Protein AF-A0A176EAY1-F1 (afdb_monomer_lite)

Sequence (145 aa):
MTACLAKPVRKEALETAIRTALISGRDVRKNQARFDHDLFRRTFGDLPAAYRGRMRDAAKKDITKYAGEVLAAVDSGDEKAFSRAAHSLTGVSLNIGATGIVEELALYREGRPRDEASIDPFREAVAACLLEIDDLYDALVPYDQ

pLDDT: mean 85.38, std 17.03, range [36.09, 98.62]

Radius of gyration: 20.65 Å; chains: 1; bounding box: 50×30×72 Å

Foldseek 3Di:
DDDPPDDDDDPVNVVVVVVVCCVCVVPVVLLAQDFPLVLLLCLQQVDDPVCSVVLLVVLLVQLVVLLVQLVVCVVVVPPVSNVVSLVSNCVSCVNNRRVQLVVLSVVQVVCVVVVRHDCVSNVSNSVNCSVCSVVSCVVRHDDDD

Structure (mmCIF, N/CA/C/O backbone):
data_AF-A0A176EAY1-F1
#
_entry.id   AF-A0A176EAY1-F1
#
loop_
_atom_site.group_PDB
_atom_site.id
_atom_site.type_symbol
_atom_site.label_atom_id
_atom_site.label_alt_id
_atom_site.label_comp_id
_atom_site.label_asym_id
_atom_site.label_entity_id
_atom_site.label_seq_id
_atom_site.pdbx_PDB_ins_code
_atom_site.Cartn_x
_atom_site.Cartn_y
_atom_site.Cartn_z
_atom_site.occupancy
_atom_site.B_iso_or_equiv
_atom_site.auth_seq_id
_atom_site.auth_comp_id
_atom_site.auth_asym_id
_atom_site.auth_atom_id
_atom_site.pdbx_PDB_model_num
ATOM 1 N N . MET A 1 1 ? -20.496 -14.216 -53.452 1.00 36.09 1 MET A N 1
ATOM 2 C CA . MET A 1 1 ? -21.402 -13.668 -52.420 1.00 36.09 1 MET A CA 1
ATOM 3 C C . MET A 1 1 ? -21.430 -14.640 -51.249 1.00 36.09 1 MET A C 1
ATOM 5 O O . MET A 1 1 ? -22.108 -15.653 -51.330 1.00 36.09 1 MET A O 1
ATOM 9 N N . THR A 1 2 ? -20.621 -14.407 -50.218 1.00 39.28 2 THR A N 1
ATOM 10 C CA . THR A 1 2 ? -20.521 -15.269 -49.029 1.00 39.28 2 THR A CA 1
ATOM 11 C C . THR A 1 2 ? -21.467 -14.754 -47.949 1.00 39.28 2 THR A C 1
ATOM 13 O O . THR A 1 2 ? -21.271 -13.671 -47.406 1.00 39.28 2 THR A O 1
ATOM 16 N N . ALA A 1 3 ? -22.521 -15.518 -47.667 1.00 46.72 3 ALA A N 1
ATOM 17 C CA . ALA A 1 3 ? -23.456 -15.238 -46.587 1.00 46.72 3 ALA A CA 1
ATOM 18 C C . ALA A 1 3 ? -22.838 -15.651 -45.241 1.00 46.72 3 ALA A C 1
ATOM 20 O O . ALA A 1 3 ? -22.575 -16.831 -45.004 1.00 46.72 3 ALA A O 1
ATOM 21 N N . CYS A 1 4 ? -22.613 -14.683 -44.352 1.00 47.75 4 CYS A N 1
ATOM 22 C CA . CYS A 1 4 ? -22.229 -14.922 -42.964 1.00 4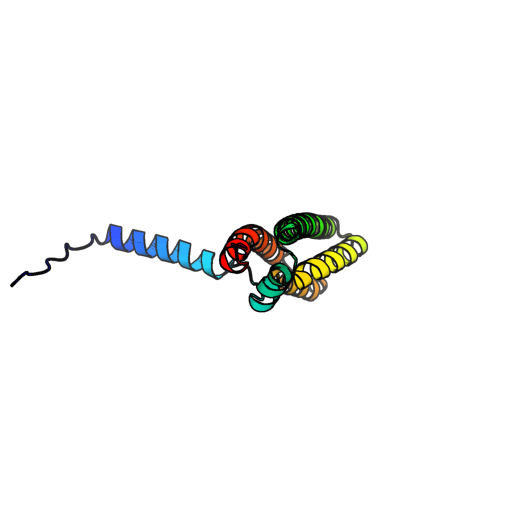7.75 4 CYS A CA 1
ATOM 23 C C . CYS A 1 4 ? -23.441 -15.444 -42.176 1.00 47.75 4 CYS A C 1
ATOM 25 O O . CYS A 1 4 ? -24.191 -14.671 -41.585 1.00 47.75 4 CYS A O 1
ATOM 27 N N . LEU A 1 5 ? -23.650 -16.761 -42.170 1.00 46.84 5 LEU A N 1
ATOM 28 C CA . LEU A 1 5 ? -24.602 -17.411 -41.268 1.00 46.84 5 LEU A CA 1
ATOM 29 C C . LEU A 1 5 ? -23.997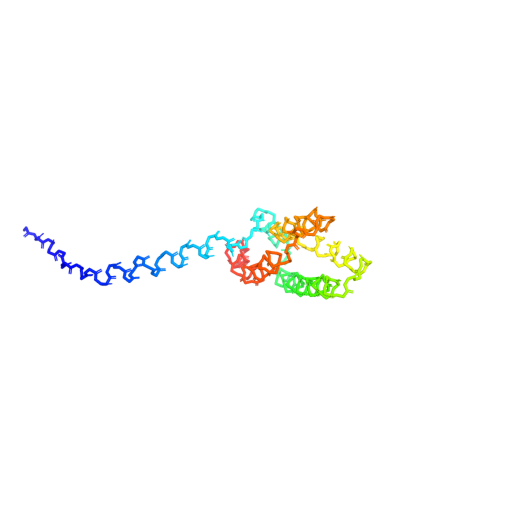 -17.465 -39.859 1.00 46.84 5 LEU A C 1
ATOM 31 O O . LEU A 1 5 ? -23.332 -18.432 -39.484 1.00 46.84 5 LEU A O 1
ATOM 35 N N . ALA A 1 6 ? -24.214 -16.412 -39.071 1.00 58.78 6 ALA A N 1
ATOM 36 C CA . ALA A 1 6 ? -23.981 -16.470 -37.634 1.00 58.78 6 ALA A CA 1
ATOM 37 C C . ALA A 1 6 ? -24.958 -17.493 -37.029 1.00 58.78 6 ALA A C 1
ATOM 39 O O . ALA A 1 6 ? -26.176 -17.351 -37.145 1.00 58.78 6 ALA A O 1
ATOM 40 N N . LYS A 1 7 ? -24.428 -18.562 -36.423 1.00 59.66 7 LYS A N 1
ATOM 41 C CA . LYS A 1 7 ? -25.251 -19.561 -35.726 1.00 59.66 7 LYS A CA 1
ATOM 42 C C . LYS A 1 7 ? -26.013 -18.882 -34.576 1.00 59.66 7 LYS A C 1
ATOM 44 O O . LYS A 1 7 ? -25.411 -18.067 -33.875 1.00 59.66 7 LYS A O 1
ATOM 49 N N . PRO A 1 8 ? -27.288 -19.234 -34.331 1.00 61.03 8 PRO A N 1
ATOM 50 C CA . PRO A 1 8 ? -28.020 -18.705 -33.189 1.00 61.03 8 PRO A CA 1
ATOM 51 C C . PRO A 1 8 ? -27.338 -19.154 -31.892 1.00 61.03 8 PRO A C 1
ATOM 53 O O . PRO A 1 8 ? -27.140 -20.349 -31.652 1.00 61.03 8 PRO A O 1
ATOM 56 N N . VAL A 1 9 ? -26.944 -18.185 -31.066 1.00 68.44 9 VAL A N 1
ATOM 57 C CA . VAL A 1 9 ? -26.418 -18.443 -29.723 1.00 68.44 9 VAL A CA 1
ATOM 58 C C . VAL A 1 9 ? -27.581 -18.941 -28.872 1.00 68.44 9 VAL A C 1
ATOM 60 O O . VAL A 1 9 ? -28.630 -18.299 -28.813 1.00 68.44 9 VAL A O 1
ATOM 63 N N . ARG A 1 10 ? -27.418 -20.105 -28.236 1.00 77.94 10 ARG A N 1
ATOM 64 C CA . ARG A 1 10 ? -28.447 -20.651 -27.340 1.00 77.94 10 ARG A CA 1
ATOM 65 C C . ARG A 1 10 ? -28.665 -19.668 -26.193 1.00 77.94 10 ARG A C 1
ATOM 67 O O . ARG A 1 10 ? -27.690 -19.155 -25.643 1.00 77.94 10 ARG A O 1
ATOM 74 N N . LYS A 1 11 ? -29.925 -19.407 -25.843 1.00 74.88 11 LYS A N 1
ATOM 75 C CA . LYS A 1 11 ? -30.307 -18.424 -24.818 1.00 74.88 11 LYS A CA 1
ATOM 76 C C . LYS A 1 11 ? -29.567 -18.670 -23.502 1.00 74.88 11 LYS A C 1
ATOM 78 O O . LYS A 1 11 ? -29.101 -17.729 -22.877 1.00 74.88 11 LYS A O 1
ATOM 83 N N . GLU A 1 12 ? -29.378 -19.932 -23.146 1.00 75.69 12 GLU A N 1
ATOM 84 C CA . GLU A 1 12 ? -28.686 -20.363 -21.936 1.00 75.69 12 GLU A CA 1
ATOM 85 C C . GLU A 1 12 ? -27.198 -19.996 -21.987 1.00 75.69 12 GLU A C 1
ATOM 87 O O . GLU A 1 12 ? -26.660 -19.482 -21.015 1.00 75.69 12 GLU A O 1
ATOM 92 N N . ALA A 1 13 ? -26.541 -20.171 -23.138 1.00 73.00 13 ALA A N 1
ATOM 93 C CA . ALA A 1 13 ? -25.142 -19.786 -23.321 1.00 73.00 13 ALA A CA 1
ATOM 94 C C . ALA A 1 13 ? -24.956 -18.261 -23.267 1.00 73.00 13 ALA A C 1
ATOM 96 O O . ALA A 1 13 ? -23.974 -17.781 -22.705 1.00 73.00 13 ALA A O 1
ATOM 97 N N . LEU A 1 14 ? -25.916 -17.502 -23.807 1.00 70.69 14 LEU A N 1
ATOM 98 C CA . LEU A 1 14 ? -25.925 -16.043 -23.717 1.00 70.69 14 LEU A CA 1
ATOM 99 C C . LEU A 1 14 ? -26.168 -15.572 -22.276 1.00 70.69 14 LEU A C 1
ATOM 101 O O . LEU A 1 14 ? -25.460 -14.694 -21.795 1.00 70.69 14 LEU A O 1
ATOM 105 N N . GLU A 1 15 ? -27.121 -16.170 -21.561 1.00 75.19 15 GLU A N 1
ATOM 106 C CA . GLU A 1 15 ? -27.388 -15.846 -20.158 1.00 75.19 15 GLU A CA 1
ATOM 107 C C . GLU A 1 15 ? -26.216 -16.207 -19.244 1.00 75.19 15 GLU A C 1
ATOM 109 O O . GLU A 1 15 ? -25.889 -15.430 -18.348 1.00 75.19 15 GLU A O 1
ATOM 114 N N . THR A 1 16 ? -25.557 -17.345 -19.470 1.00 71.69 16 THR A N 1
ATOM 115 C CA . THR A 1 16 ? -24.334 -17.712 -18.751 1.00 71.69 16 THR A CA 1
ATOM 116 C C . THR A 1 16 ? -23.223 -16.715 -19.049 1.00 71.69 16 THR A C 1
ATOM 118 O O . THR A 1 16 ? -22.634 -16.196 -18.109 1.00 71.69 16 THR A O 1
ATOM 121 N N . ALA A 1 17 ? -22.985 -16.365 -20.317 1.00 68.25 17 ALA A N 1
ATOM 122 C CA . ALA A 1 17 ? -21.968 -15.381 -20.684 1.00 68.25 17 ALA A CA 1
ATOM 123 C C . ALA A 1 17 ? -22.243 -13.999 -20.067 1.00 68.25 17 ALA A C 1
ATOM 125 O O . ALA A 1 17 ? -21.319 -13.359 -19.573 1.00 68.25 17 ALA A O 1
ATOM 126 N N . ILE A 1 18 ? -23.506 -13.561 -20.027 1.00 67.00 18 ILE A N 1
ATOM 127 C CA . ILE A 1 18 ? -23.907 -12.304 -19.383 1.00 67.00 18 ILE A CA 1
ATOM 128 C C . ILE A 1 18 ? -23.727 -12.386 -17.864 1.00 67.00 18 ILE A C 1
ATOM 130 O O . ILE A 1 18 ? -23.196 -11.450 -17.278 1.00 67.00 18 ILE A O 1
ATOM 134 N N . ARG A 1 19 ? -24.115 -13.485 -17.204 1.00 66.25 19 ARG A N 1
ATOM 135 C CA . ARG A 1 19 ? -23.898 -13.653 -15.754 1.00 66.25 19 ARG A CA 1
ATOM 136 C C . ARG A 1 19 ? -22.416 -13.684 -15.414 1.00 66.25 19 ARG A C 1
ATOM 138 O O . ARG A 1 19 ? -22.011 -12.982 -14.497 1.00 66.25 19 ARG A O 1
ATOM 145 N N . THR A 1 20 ? -21.609 -14.421 -16.172 1.00 63.09 20 THR A N 1
ATOM 146 C CA . THR A 1 20 ? -20.152 -14.436 -16.020 1.00 63.09 20 THR A CA 1
ATOM 147 C C . THR A 1 20 ? -19.578 -13.040 -16.238 1.00 63.09 20 THR A C 1
ATOM 149 O O . THR A 1 20 ? -18.837 -12.567 -15.391 1.00 63.09 20 THR A O 1
ATOM 152 N N . ALA A 1 21 ? -19.987 -12.318 -17.284 1.00 61.22 21 ALA A N 1
ATOM 153 C CA . ALA A 1 21 ? -19.533 -10.949 -17.532 1.00 61.22 21 ALA A CA 1
ATOM 154 C C . ALA A 1 21 ? -20.017 -9.938 -16.477 1.00 61.22 21 ALA A C 1
ATOM 156 O O . ALA A 1 21 ? -19.326 -8.961 -16.216 1.00 61.22 21 ALA A O 1
ATOM 157 N N . LEU A 1 22 ? -21.179 -10.147 -15.854 1.00 55.88 22 LEU A N 1
ATOM 158 C CA . LEU A 1 22 ? -21.694 -9.295 -14.778 1.00 55.88 22 LEU A CA 1
ATOM 159 C C . LEU A 1 22 ? -21.026 -9.589 -13.433 1.00 55.88 22 LEU A C 1
ATOM 161 O O . LEU A 1 22 ? -20.821 -8.654 -12.669 1.00 55.88 22 LEU A O 1
ATOM 165 N N . ILE A 1 23 ? -20.674 -10.846 -13.156 1.00 58.06 23 ILE A N 1
ATOM 166 C CA . ILE A 1 23 ? -19.895 -11.247 -11.974 1.00 58.06 23 ILE A CA 1
ATOM 167 C C . ILE A 1 23 ? -18.454 -10.748 -12.138 1.00 58.06 23 ILE A C 1
ATOM 169 O O . ILE A 1 23 ? -17.981 -9.949 -11.337 1.00 58.06 23 ILE A O 1
ATOM 173 N N . SER A 1 24 ? -17.804 -11.080 -13.256 1.00 51.09 24 SER A N 1
ATOM 174 C CA . SER A 1 24 ? -16.470 -10.577 -13.594 1.00 51.09 24 SER A CA 1
ATOM 175 C C . SER A 1 24 ? -16.439 -9.053 -13.768 1.00 51.09 24 SER A C 1
ATOM 177 O O . SER A 1 24 ? -15.423 -8.431 -13.509 1.00 51.09 24 SER A O 1
ATOM 179 N N . GLY A 1 25 ? -17.535 -8.415 -14.183 1.00 43.00 25 GLY A N 1
ATOM 180 C CA . GLY A 1 25 ? -17.600 -6.967 -14.404 1.00 43.00 25 GLY A CA 1
ATOM 181 C C . GLY A 1 25 ? -17.956 -6.137 -13.167 1.00 43.00 25 GLY A C 1
ATOM 182 O O . GLY A 1 25 ? -17.559 -4.973 -13.100 1.00 43.00 25 GLY A O 1
ATOM 183 N N . ARG A 1 26 ? -18.697 -6.697 -12.196 1.00 42.50 26 ARG A N 1
ATOM 184 C CA . ARG A 1 26 ? -19.044 -6.004 -10.939 1.00 42.50 26 ARG A CA 1
ATOM 185 C C . ARG A 1 26 ? -17.947 -6.097 -9.884 1.00 42.50 26 ARG A C 1
ATOM 187 O O . ARG A 1 26 ? -17.799 -5.125 -9.149 1.00 42.50 26 ARG A O 1
ATOM 194 N N . ASP A 1 27 ? -17.169 -7.178 -9.865 1.00 45.22 27 ASP A N 1
ATOM 195 C CA . ASP A 1 27 ? -16.086 -7.349 -8.886 1.00 45.22 27 ASP A CA 1
ATOM 196 C C . ASP A 1 27 ? -14.741 -6.797 -9.376 1.00 45.22 27 ASP A C 1
ATOM 198 O O . ASP A 1 27 ? -14.032 -6.144 -8.614 1.00 45.22 27 ASP A O 1
ATOM 202 N N . VAL A 1 28 ? -14.407 -6.937 -10.665 1.00 42.97 28 VAL A N 1
ATOM 203 C CA . VAL A 1 28 ? -13.080 -6.518 -11.157 1.00 42.97 28 VAL A CA 1
ATOM 204 C C . VAL A 1 28 ? -12.931 -4.998 -11.232 1.00 42.97 28 VAL A C 1
ATOM 206 O O . VAL A 1 28 ? -11.823 -4.513 -11.082 1.00 42.97 28 VAL A O 1
ATOM 209 N N . ARG A 1 29 ? -14.006 -4.214 -11.427 1.00 41.00 29 ARG A N 1
ATOM 210 C CA . ARG A 1 29 ? -13.906 -2.736 -11.487 1.00 41.00 29 ARG A CA 1
ATOM 211 C C . ARG A 1 29 ? -13.934 -2.035 -10.130 1.00 41.00 29 ARG A C 1
ATOM 213 O O . ARG A 1 29 ? -13.489 -0.896 -10.059 1.00 41.00 29 ARG A O 1
ATOM 220 N N . LYS A 1 30 ? -14.485 -2.660 -9.084 1.00 45.41 30 LYS A N 1
ATOM 221 C CA . LYS A 1 30 ? -14.536 -2.050 -7.743 1.00 45.41 30 LYS A CA 1
ATOM 222 C C . LYS A 1 30 ? -13.247 -2.260 -6.947 1.00 45.41 30 LYS A C 1
ATOM 224 O O . LYS A 1 30 ? -12.931 -1.406 -6.132 1.00 45.41 30 LYS A O 1
ATOM 229 N N . ASN A 1 31 ? -12.499 -3.321 -7.251 1.00 51.59 31 ASN A N 1
ATOM 230 C CA . ASN A 1 31 ? -11.249 -3.687 -6.581 1.00 51.59 31 ASN A CA 1
ATOM 231 C C . ASN A 1 31 ? -10.023 -3.627 -7.503 1.00 51.59 31 ASN A C 1
ATOM 233 O O . ASN A 1 31 ? -9.103 -4.429 -7.368 1.00 51.59 31 ASN A O 1
ATOM 237 N N . GLN A 1 32 ? -9.986 -2.677 -8.444 1.00 66.81 32 GLN A N 1
ATOM 238 C CA . GLN A 1 32 ? -8.724 -2.377 -9.127 1.00 66.81 32 GLN A CA 1
ATOM 239 C C . GLN A 1 32 ? -7.826 -1.614 -8.167 1.00 66.81 32 GLN A C 1
ATOM 241 O O . GLN A 1 32 ? -8.271 -0.662 -7.515 1.00 66.81 32 GLN A O 1
ATOM 246 N N . ALA A 1 33 ? -6.562 -2.020 -8.082 1.00 77.69 33 ALA A N 1
ATOM 247 C CA . ALA A 1 33 ? -5.589 -1.232 -7.357 1.00 77.69 33 ALA A CA 1
ATOM 248 C C . ALA A 1 33 ? -5.544 0.173 -7.961 1.00 77.69 33 ALA A C 1
ATOM 250 O O . ALA A 1 33 ? -5.405 0.345 -9.172 1.00 77.69 33 ALA A O 1
ATOM 251 N N . ARG A 1 34 ? -5.691 1.188 -7.112 1.00 92.19 34 ARG A N 1
ATOM 252 C CA . ARG A 1 34 ? -5.577 2.581 -7.539 1.00 92.19 34 ARG A CA 1
ATOM 253 C C . ARG A 1 34 ? -4.134 3.016 -7.365 1.00 92.19 34 ARG A C 1
ATOM 255 O O . ARG A 1 34 ? -3.643 3.074 -6.233 1.00 92.19 34 ARG A O 1
ATOM 262 N N . PHE A 1 35 ? -3.496 3.310 -8.491 1.00 92.75 35 PHE A N 1
ATOM 263 C CA . PHE A 1 35 ? -2.149 3.847 -8.557 1.00 92.75 35 PHE A CA 1
ATOM 264 C C . PHE A 1 35 ? -2.122 5.187 -9.296 1.00 92.75 35 PHE A C 1
ATOM 266 O O . PHE A 1 35 ? -2.801 5.373 -10.304 1.00 92.75 35 PHE A O 1
ATOM 273 N N . ASP A 1 36 ? -1.264 6.094 -8.842 1.00 94.69 36 ASP A N 1
ATOM 274 C CA . ASP A 1 36 ? -0.734 7.168 -9.675 1.00 94.69 36 ASP A CA 1
ATOM 275 C C . ASP A 1 36 ? 0.339 6.566 -10.594 1.00 94.69 36 ASP A C 1
ATOM 277 O O . ASP A 1 36 ? 1.470 6.302 -10.178 1.00 94.69 36 ASP A O 1
ATOM 281 N N . HIS A 1 37 ? -0.038 6.303 -11.847 1.00 92.50 37 HIS A N 1
ATOM 282 C CA . HIS A 1 37 ? 0.833 5.645 -12.822 1.00 92.50 37 HIS A CA 1
ATOM 283 C C . HIS A 1 37 ? 2.049 6.497 -13.208 1.00 92.50 37 HIS A C 1
ATOM 285 O O . HIS A 1 37 ? 3.114 5.943 -13.487 1.00 92.50 37 HIS A O 1
ATOM 291 N N . ASP A 1 38 ? 1.924 7.828 -13.212 1.00 92.19 38 ASP A N 1
ATOM 292 C CA . ASP A 1 38 ? 3.037 8.716 -13.549 1.00 92.19 38 ASP A CA 1
ATOM 293 C C . ASP A 1 38 ? 4.075 8.733 -12.431 1.00 92.19 38 ASP A C 1
ATOM 295 O O . ASP A 1 38 ? 5.279 8.648 -12.701 1.00 92.19 38 ASP A O 1
ATOM 299 N N . LEU A 1 39 ? 3.620 8.796 -11.178 1.00 94.75 39 LEU A N 1
ATOM 300 C CA . LEU A 1 39 ? 4.497 8.677 -10.022 1.00 94.75 39 LEU A CA 1
ATOM 301 C C . LEU A 1 39 ? 5.143 7.294 -9.966 1.00 94.75 39 LEU A C 1
ATOM 303 O O . LEU A 1 39 ? 6.363 7.215 -9.869 1.00 94.75 39 LEU A O 1
ATOM 307 N N . PHE A 1 40 ? 4.363 6.220 -10.115 1.00 95.56 40 PHE A N 1
ATOM 308 C CA . PHE A 1 40 ? 4.872 4.848 -10.121 1.00 95.56 40 PHE A CA 1
ATOM 309 C C . PHE A 1 40 ? 5.981 4.671 -11.170 1.00 95.56 40 PHE A C 1
ATOM 311 O O . PHE A 1 40 ? 7.091 4.235 -10.852 1.00 95.56 40 PHE A O 1
ATOM 318 N N . ARG A 1 41 ? 5.720 5.087 -12.417 1.00 94.19 41 ARG A N 1
ATOM 319 C CA . ARG A 1 41 ? 6.691 5.015 -13.515 1.00 94.19 41 ARG A CA 1
ATOM 320 C C . ARG A 1 41 ? 7.975 5.773 -13.192 1.00 94.19 41 ARG A C 1
ATOM 322 O O . ARG A 1 41 ? 9.054 5.256 -13.461 1.00 94.19 41 ARG A O 1
ATOM 329 N N . ARG A 1 42 ? 7.882 6.982 -12.633 1.00 94.19 42 ARG A N 1
ATOM 330 C CA . ARG A 1 42 ? 9.055 7.793 -12.265 1.00 94.19 42 ARG A CA 1
ATOM 331 C C . ARG A 1 42 ? 9.830 7.180 -11.104 1.00 94.19 42 ARG A C 1
ATOM 333 O O . ARG A 1 42 ? 11.042 7.035 -11.206 1.00 94.19 42 ARG A O 1
ATOM 340 N N . THR A 1 43 ? 9.137 6.746 -10.051 1.00 95.00 43 THR A N 1
ATOM 341 C CA . THR A 1 43 ? 9.742 6.135 -8.859 1.00 95.00 43 THR A CA 1
ATOM 342 C C . THR A 1 43 ? 10.676 4.986 -9.216 1.00 95.00 43 THR A C 1
ATOM 344 O O . THR A 1 43 ? 11.757 4.882 -8.640 1.00 95.00 43 THR A O 1
ATOM 347 N N . PHE A 1 44 ? 10.294 4.134 -10.169 1.00 95.12 44 PHE A N 1
ATOM 348 C CA . PHE A 1 44 ? 11.151 3.034 -10.611 1.00 95.12 44 PHE A CA 1
ATOM 349 C C . PHE A 1 44 ? 12.036 3.402 -11.805 1.00 95.12 44 PHE A C 1
ATOM 351 O O . PHE A 1 44 ? 13.203 3.021 -11.829 1.00 95.12 44 PHE A O 1
ATOM 358 N N . GLY A 1 45 ? 11.518 4.138 -12.787 1.00 92.81 45 GLY A N 1
ATOM 359 C CA . GLY A 1 45 ? 12.239 4.486 -14.014 1.00 92.81 45 GLY A CA 1
ATOM 360 C C . GLY A 1 45 ? 13.451 5.390 -13.784 1.00 92.81 45 GLY A C 1
ATOM 361 O O . GLY A 1 45 ? 14.460 5.230 -14.469 1.00 92.81 45 GLY A O 1
ATOM 362 N N . ASP A 1 46 ? 13.388 6.274 -12.785 1.00 93.25 46 ASP A N 1
ATOM 363 C CA . ASP A 1 46 ? 14.473 7.205 -12.452 1.00 93.25 46 ASP A CA 1
ATOM 364 C C . ASP A 1 46 ? 15.619 6.516 -11.675 1.00 93.25 46 ASP A C 1
ATOM 366 O O . ASP A 1 46 ? 16.712 7.071 -11.538 1.00 93.25 46 ASP A O 1
ATOM 370 N N . LEU A 1 47 ? 15.404 5.292 -11.173 1.00 93.19 47 LEU A N 1
ATOM 371 C CA . LEU A 1 47 ? 16.441 4.498 -10.513 1.00 93.19 47 LEU A CA 1
ATOM 372 C C . LEU A 1 47 ? 17.332 3.786 -11.546 1.00 93.19 47 LEU A C 1
ATOM 374 O O . LEU A 1 47 ? 16.844 3.361 -12.600 1.00 93.19 47 LEU A O 1
ATOM 378 N N . PRO A 1 48 ? 18.624 3.544 -11.236 1.00 94.50 48 PRO A N 1
ATOM 379 C CA . PRO A 1 48 ? 19.454 2.697 -12.088 1.00 94.50 48 PRO A CA 1
ATOM 380 C C . PRO A 1 48 ? 18.864 1.280 -12.166 1.00 94.50 48 PRO A C 1
ATOM 382 O O . PRO A 1 48 ? 18.441 0.747 -11.137 1.00 94.50 48 PRO A O 1
ATOM 385 N N . ALA A 1 49 ? 18.881 0.647 -13.348 1.00 92.12 49 ALA A N 1
ATOM 386 C CA . ALA A 1 49 ? 18.244 -0.658 -13.600 1.00 92.12 49 ALA A CA 1
ATOM 387 C C . ALA A 1 49 ? 18.515 -1.712 -12.518 1.00 92.12 49 ALA A C 1
ATOM 389 O O . ALA A 1 49 ? 17.589 -2.360 -12.032 1.00 92.12 49 ALA A O 1
ATOM 390 N N . ALA A 1 50 ? 19.771 -1.825 -12.075 1.00 91.88 50 ALA A N 1
ATOM 391 C CA . ALA A 1 50 ? 20.191 -2.786 -11.054 1.00 91.88 50 ALA A CA 1
ATOM 392 C C . ALA A 1 50 ? 19.475 -2.628 -9.692 1.00 91.88 50 ALA A C 1
ATOM 394 O O . ALA A 1 50 ? 19.476 -3.555 -8.880 1.00 91.88 50 ALA A O 1
ATOM 395 N N . TYR A 1 51 ? 18.871 -1.467 -9.421 1.00 93.62 51 TYR A N 1
ATOM 396 C CA . TYR A 1 51 ? 18.160 -1.171 -8.175 1.00 93.62 51 TYR A CA 1
ATOM 397 C C . TYR A 1 51 ? 16.638 -1.241 -8.299 1.00 93.62 51 TYR A C 1
ATOM 399 O O . TYR A 1 51 ? 15.975 -1.398 -7.275 1.00 93.62 51 TYR A O 1
ATOM 407 N N . ARG A 1 52 ? 16.077 -1.163 -9.512 1.00 94.88 52 ARG A N 1
ATOM 408 C CA . ARG A 1 52 ? 14.622 -1.063 -9.724 1.00 94.88 52 ARG A CA 1
ATOM 409 C C . ARG A 1 52 ? 13.868 -2.253 -9.121 1.00 94.88 52 ARG A C 1
ATOM 411 O O . ARG A 1 52 ? 12.984 -2.060 -8.288 1.00 94.88 52 ARG A O 1
ATOM 418 N N . GLY A 1 53 ? 14.302 -3.478 -9.435 1.00 95.31 53 GLY A N 1
ATOM 419 C CA . GLY A 1 53 ? 13.701 -4.702 -8.888 1.00 95.31 53 GLY A CA 1
ATOM 420 C C . GLY A 1 53 ? 13.835 -4.801 -7.365 1.00 95.31 53 GLY A C 1
ATOM 421 O O . GLY A 1 53 ? 12.876 -5.129 -6.674 1.00 95.31 53 GLY A O 1
ATOM 422 N N . ARG A 1 54 ? 14.992 -4.405 -6.813 1.00 95.94 54 ARG A N 1
ATOM 423 C CA . ARG A 1 54 ? 15.206 -4.375 -5.355 1.00 95.94 54 ARG A CA 1
ATOM 424 C C . ARG A 1 54 ? 14.275 -3.384 -4.659 1.00 95.94 54 ARG A C 1
ATOM 426 O O . ARG A 1 54 ? 13.786 -3.685 -3.574 1.00 95.94 54 ARG A O 1
ATOM 433 N N . MET A 1 55 ? 14.043 -2.217 -5.263 1.00 96.44 55 MET A N 1
ATOM 434 C CA . MET A 1 55 ? 13.116 -1.219 -4.732 1.00 96.44 55 MET A CA 1
ATOM 435 C C . MET A 1 55 ? 11.674 -1.731 -4.769 1.00 96.44 55 MET A C 1
ATOM 437 O O . MET A 1 55 ? 10.951 -1.574 -3.789 1.00 96.44 55 MET A O 1
ATOM 441 N N . ARG A 1 56 ? 11.270 -2.394 -5.860 1.00 97.00 56 ARG A N 1
ATOM 442 C CA . ARG A 1 56 ? 9.941 -3.012 -5.981 1.00 97.00 56 ARG A CA 1
ATOM 443 C C . ARG A 1 56 ? 9.723 -4.055 -4.887 1.00 97.00 56 ARG A C 1
ATOM 445 O O . ARG A 1 56 ? 8.724 -4.003 -4.172 1.00 97.00 56 ARG A O 1
ATOM 452 N N . ASP A 1 57 ? 10.677 -4.964 -4.710 1.00 97.56 57 ASP A N 1
ATOM 453 C CA . ASP A 1 57 ? 10.577 -6.028 -3.710 1.00 97.56 57 ASP A CA 1
ATOM 454 C C . ASP A 1 57 ? 10.554 -5.461 -2.278 1.00 97.56 57 ASP A C 1
ATOM 456 O O . ASP A 1 57 ? 9.795 -5.937 -1.430 1.00 97.56 57 ASP A O 1
ATOM 460 N N . ALA A 1 58 ? 11.339 -4.410 -2.012 1.00 97.69 58 ALA A N 1
ATOM 461 C CA . ALA A 1 58 ? 11.313 -3.697 -0.737 1.00 97.69 58 ALA A CA 1
ATOM 462 C C . ALA A 1 58 ? 9.949 -3.039 -0.482 1.00 97.69 58 ALA A C 1
ATOM 464 O O . ALA A 1 58 ? 9.374 -3.237 0.586 1.00 97.69 58 ALA A O 1
ATOM 465 N N . ALA A 1 59 ? 9.389 -2.342 -1.474 1.00 97.44 59 ALA A N 1
ATOM 466 C CA . ALA A 1 59 ? 8.081 -1.708 -1.356 1.00 97.44 59 ALA A CA 1
ATOM 467 C C . ALA A 1 59 ? 6.970 -2.731 -1.067 1.00 97.44 59 ALA A C 1
ATOM 469 O O . ALA A 1 59 ? 6.182 -2.531 -0.146 1.00 97.44 59 ALA A O 1
ATOM 470 N N . LYS A 1 60 ? 6.946 -3.870 -1.774 1.00 97.94 60 LYS A N 1
ATOM 471 C CA . LYS A 1 60 ? 5.983 -4.960 -1.516 1.00 97.94 60 LYS A CA 1
ATOM 472 C C . LYS A 1 60 ? 6.111 -5.512 -0.100 1.00 97.94 60 LYS A C 1
ATOM 474 O O . LYS A 1 60 ? 5.105 -5.720 0.584 1.00 97.94 60 LYS A O 1
ATOM 479 N N . LYS A 1 61 ? 7.346 -5.750 0.349 1.00 98.06 61 LYS A N 1
ATOM 480 C CA . LYS A 1 61 ? 7.630 -6.251 1.698 1.00 98.06 61 LYS A CA 1
ATOM 481 C C . LYS A 1 61 ? 7.156 -5.270 2.767 1.00 98.06 61 LYS A C 1
ATOM 483 O O . LYS A 1 61 ? 6.517 -5.689 3.731 1.00 98.06 61 LYS A O 1
ATOM 488 N N . ASP A 1 62 ? 7.445 -3.988 2.587 1.00 98.38 62 ASP A N 1
ATOM 489 C CA . ASP A 1 62 ? 7.075 -2.947 3.536 1.00 98.38 62 ASP A CA 1
ATOM 490 C C . ASP A 1 62 ? 5.559 -2.718 3.560 1.00 98.38 62 ASP A C 1
ATOM 492 O O . ASP A 1 62 ? 4.980 -2.663 4.642 1.00 98.38 62 ASP A O 1
ATOM 496 N N . ILE A 1 63 ? 4.889 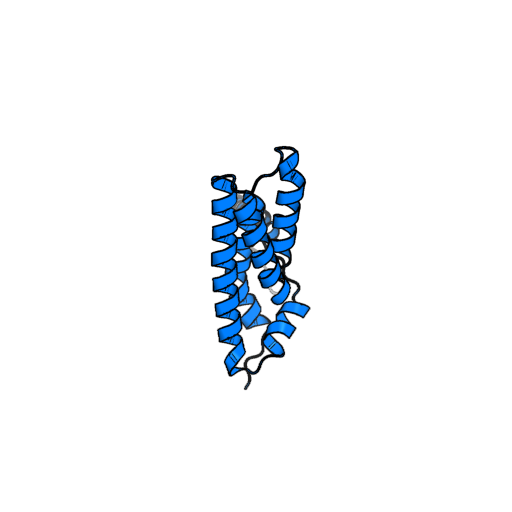-2.694 2.401 1.00 98.00 63 ILE A N 1
ATOM 497 C CA . ILE A 1 63 ? 3.418 -2.635 2.320 1.00 98.00 63 ILE A CA 1
ATOM 498 C C . ILE A 1 63 ? 2.797 -3.820 3.056 1.00 98.00 63 ILE A C 1
ATOM 500 O O . ILE A 1 63 ? 1.938 -3.620 3.910 1.00 98.00 63 ILE A O 1
ATOM 504 N N . THR A 1 64 ? 3.265 -5.043 2.787 1.00 98.19 64 THR A N 1
ATOM 505 C CA . THR A 1 64 ? 2.762 -6.256 3.454 1.00 98.19 64 THR A CA 1
ATOM 506 C C . THR A 1 64 ? 2.918 -6.157 4.970 1.00 98.19 64 THR A C 1
ATOM 508 O O . THR A 1 64 ? 1.976 -6.421 5.718 1.00 98.19 64 THR A O 1
ATOM 511 N N . LYS A 1 65 ? 4.103 -5.745 5.433 1.00 98.31 65 LYS A N 1
ATOM 512 C CA . LYS A 1 65 ? 4.402 -5.597 6.857 1.00 98.31 65 LYS A CA 1
ATOM 513 C C . LYS A 1 65 ? 3.506 -4.547 7.511 1.00 98.31 65 LYS A C 1
ATOM 515 O O . LYS A 1 65 ? 2.831 -4.855 8.488 1.00 98.31 65 LYS A O 1
ATOM 520 N N . TYR A 1 66 ? 3.501 -3.321 6.993 1.00 98.62 66 TYR A N 1
ATOM 521 C CA . TYR A 1 66 ? 2.792 -2.217 7.632 1.00 98.62 66 TYR A CA 1
ATOM 522 C C . TYR A 1 66 ? 1.274 -2.371 7.531 1.00 98.62 66 TYR A C 1
ATOM 524 O O . TYR A 1 66 ? 0.577 -2.030 8.481 1.00 98.62 66 TYR A O 1
ATOM 532 N N . ALA A 1 67 ? 0.749 -2.956 6.451 1.00 98.25 67 ALA A N 1
ATOM 533 C CA . ALA A 1 67 ? -0.663 -3.319 6.380 1.00 98.25 67 ALA A CA 1
ATOM 534 C C . ALA A 1 67 ? -1.032 -4.386 7.421 1.00 98.25 67 ALA A C 1
ATOM 536 O O . ALA A 1 67 ? -2.047 -4.245 8.098 1.00 98.25 67 ALA A O 1
ATOM 537 N N . GLY A 1 68 ? -0.192 -5.409 7.611 1.00 97.06 68 GLY A N 1
ATOM 538 C CA . GLY A 1 68 ? -0.385 -6.398 8.674 1.00 97.06 68 GLY A CA 1
ATOM 539 C C . GLY A 1 68 ? -0.378 -5.773 10.073 1.00 97.06 68 GLY A C 1
ATOM 540 O O . GLY A 1 68 ? -1.236 -6.090 10.893 1.00 97.06 68 GLY A O 1
ATOM 541 N N . GLU A 1 69 ? 0.541 -4.840 10.332 1.00 98.31 69 GLU A N 1
ATOM 542 C CA . GLU A 1 69 ? 0.599 -4.088 11.592 1.00 98.31 69 GLU A CA 1
ATOM 543 C C . GLU A 1 69 ? -0.641 -3.200 11.800 1.00 98.31 69 GLU A C 1
ATOM 545 O O . GLU A 1 69 ? -1.157 -3.137 12.915 1.00 98.31 69 GLU A O 1
ATOM 550 N N . VAL A 1 70 ? -1.161 -2.561 10.742 1.00 98.00 70 VAL A N 1
ATOM 551 C CA . VAL A 1 70 ? -2.426 -1.807 10.796 1.00 98.00 70 VAL A CA 1
ATOM 552 C C . VAL A 1 70 ? -3.583 -2.726 11.179 1.00 98.00 70 VAL A C 1
ATOM 554 O O . VAL A 1 70 ? -4.307 -2.414 12.120 1.00 98.00 70 VAL A O 1
ATOM 557 N N . LEU A 1 71 ? -3.744 -3.860 10.490 1.00 97.12 71 LEU A N 1
ATOM 558 C CA . LEU A 1 71 ? -4.840 -4.797 10.751 1.00 97.12 71 LEU A CA 1
ATOM 559 C C . LEU A 1 71 ? -4.777 -5.357 12.180 1.00 97.12 71 LEU A C 1
ATOM 561 O O . LEU A 1 71 ? -5.776 -5.339 12.889 1.00 97.12 71 LEU A O 1
ATOM 565 N N . ALA A 1 72 ? -3.591 -5.757 12.645 1.00 96.19 72 ALA A N 1
ATOM 566 C CA . ALA A 1 72 ? -3.408 -6.246 14.010 1.00 96.19 72 ALA A CA 1
ATOM 567 C C . ALA A 1 72 ? -3.706 -5.173 15.074 1.00 96.19 72 ALA A C 1
ATOM 569 O O . ALA A 1 72 ? -4.256 -5.475 16.136 1.00 96.19 72 ALA A O 1
ATOM 570 N N . ALA A 1 73 ? -3.352 -3.913 14.810 1.00 97.25 73 ALA A N 1
ATOM 571 C CA . ALA A 1 73 ? -3.661 -2.804 15.705 1.00 97.25 73 ALA A CA 1
ATOM 572 C C . ALA A 1 73 ? -5.163 -2.479 15.743 1.00 97.25 73 ALA A C 1
ATOM 574 O O . ALA A 1 73 ? -5.683 -2.134 16.803 1.00 97.25 73 ALA A O 1
ATOM 575 N N . VAL A 1 74 ? -5.864 -2.625 14.614 1.00 94.62 74 VAL A N 1
ATOM 576 C CA . VAL A 1 74 ? -7.329 -2.515 14.553 1.00 94.62 74 VAL A CA 1
ATOM 577 C C . VAL A 1 74 ? -7.981 -3.618 15.385 1.00 94.62 74 VAL A C 1
ATOM 579 O O . VAL A 1 74 ? -8.780 -3.308 16.264 1.00 94.62 74 VAL A O 1
ATOM 582 N N . ASP A 1 75 ? -7.582 -4.875 15.180 1.00 93.88 75 ASP A N 1
ATOM 583 C CA . ASP A 1 75 ? -8.153 -6.029 15.888 1.00 93.88 75 ASP A CA 1
ATOM 584 C C . ASP A 1 75 ? -7.917 -5.967 17.408 1.00 93.88 75 ASP A C 1
ATOM 586 O O . ASP A 1 75 ? -8.743 -6.425 18.196 1.00 93.88 75 ASP A O 1
ATOM 590 N N . SER A 1 76 ? -6.790 -5.388 17.836 1.00 95.81 76 SER A N 1
ATOM 591 C CA . SER A 1 76 ? -6.432 -5.246 19.256 1.00 95.81 76 SER A CA 1
ATOM 592 C C . SER A 1 76 ? -6.892 -3.934 19.902 1.00 95.81 76 SER A C 1
ATOM 594 O O . SER A 1 76 ? -6.791 -3.795 21.121 1.00 95.81 76 SER A O 1
ATOM 596 N N . GLY A 1 77 ? -7.379 -2.966 19.120 1.00 94.50 77 GLY A N 1
ATOM 597 C CA . GLY A 1 77 ? -7.741 -1.633 19.608 1.00 94.50 77 GLY A CA 1
ATOM 598 C C . GLY A 1 77 ? -6.555 -0.757 20.045 1.00 94.50 77 GLY A C 1
ATOM 599 O O . GLY A 1 77 ? -6.764 0.253 20.719 1.00 94.50 77 GLY A O 1
ATOM 600 N N . ASP A 1 78 ? -5.312 -1.098 19.685 1.00 97.06 78 ASP A N 1
ATOM 601 C CA . ASP A 1 78 ? -4.125 -0.306 20.045 1.00 97.06 78 ASP A CA 1
ATOM 602 C C . ASP A 1 78 ? -3.968 0.918 19.126 1.00 97.06 78 ASP A C 1
ATOM 604 O O . ASP A 1 78 ? -3.381 0.862 18.043 1.00 97.06 78 ASP A O 1
ATOM 608 N N . GLU A 1 79 ? -4.450 2.070 19.593 1.00 95.19 79 GLU A N 1
ATOM 609 C CA . GLU A 1 79 ? -4.389 3.330 18.841 1.00 95.19 79 GLU A CA 1
ATOM 610 C C . GLU A 1 79 ? -2.967 3.814 18.540 1.00 95.19 79 GLU A C 1
ATOM 612 O O . GLU A 1 79 ? -2.717 4.456 17.514 1.00 95.19 79 GLU A O 1
ATOM 617 N N . LYS A 1 80 ? -2.007 3.527 19.424 1.00 97.25 80 LYS A N 1
ATOM 618 C CA . LYS A 1 80 ? -0.626 3.980 19.246 1.00 97.25 80 LYS A CA 1
ATOM 619 C C . LYS A 1 80 ? 0.077 3.130 18.196 1.00 97.25 80 LYS A C 1
ATOM 621 O O . LYS A 1 80 ? 0.818 3.680 17.374 1.00 97.25 80 LYS A O 1
ATOM 626 N N . ALA A 1 81 ? -0.141 1.816 18.226 1.00 97.88 81 ALA A N 1
ATOM 627 C CA . ALA A 1 81 ? 0.332 0.910 17.188 1.00 97.88 81 ALA A CA 1
ATOM 628 C C . ALA A 1 81 ? -0.316 1.247 15.843 1.00 97.88 81 ALA A C 1
ATOM 630 O O . ALA A 1 81 ? 0.402 1.414 14.857 1.00 97.88 81 ALA A O 1
ATOM 631 N N . PHE A 1 82 ? -1.633 1.471 15.831 1.00 97.44 82 PHE A N 1
ATOM 632 C CA . PHE A 1 82 ? -2.377 1.850 14.635 1.00 97.44 82 PHE A CA 1
ATOM 633 C C . PHE A 1 82 ? -1.819 3.131 14.010 1.00 97.44 82 PHE A C 1
ATOM 635 O O . PHE A 1 82 ? -1.442 3.131 12.843 1.00 97.44 82 PHE A O 1
ATOM 642 N N . SER A 1 83 ? -1.690 4.209 14.791 1.00 97.25 83 SER A N 1
ATOM 643 C CA . SER A 1 83 ? -1.181 5.498 14.305 1.00 97.25 83 SER A CA 1
ATOM 644 C C . SER A 1 83 ? 0.219 5.377 13.690 1.00 97.25 83 SER A C 1
ATOM 646 O O . SER A 1 83 ? 0.491 5.930 12.623 1.00 97.25 83 SER A O 1
ATOM 648 N N . ARG A 1 84 ? 1.103 4.592 14.321 1.00 98.31 84 ARG A N 1
ATOM 649 C CA . ARG A 1 84 ? 2.461 4.348 13.818 1.00 98.31 84 ARG A CA 1
ATOM 650 C C . ARG A 1 84 ? 2.458 3.545 12.520 1.00 98.31 84 ARG A C 1
ATOM 652 O O . ARG A 1 84 ? 3.092 3.969 11.558 1.00 98.31 84 ARG A O 1
ATOM 659 N N . ALA A 1 85 ? 1.763 2.410 12.499 1.00 98.25 85 ALA A N 1
ATOM 660 C CA . ALA A 1 85 ? 1.705 1.531 11.336 1.00 98.25 85 ALA A CA 1
ATOM 661 C C . ALA A 1 85 ? 1.049 2.240 10.144 1.00 98.25 85 ALA A C 1
ATOM 663 O O . ALA A 1 85 ? 1.575 2.198 9.035 1.00 98.25 85 ALA A O 1
ATOM 664 N N . ALA A 1 86 ? -0.031 2.986 10.394 1.00 97.94 86 ALA A N 1
ATOM 665 C CA . ALA A 1 86 ? -0.703 3.804 9.395 1.00 97.94 86 ALA A CA 1
ATOM 666 C C . ALA A 1 86 ? 0.228 4.876 8.813 1.00 97.94 86 ALA A C 1
ATOM 668 O O . ALA A 1 86 ? 0.264 5.064 7.602 1.00 97.94 86 ALA A O 1
ATOM 669 N N . HIS A 1 87 ? 1.019 5.556 9.649 1.00 98.31 87 HIS A N 1
ATOM 670 C CA . HIS A 1 87 ? 1.992 6.540 9.173 1.00 98.31 87 HIS A CA 1
ATOM 671 C C . HIS A 1 87 ? 3.055 5.908 8.263 1.00 98.31 87 HIS A C 1
ATOM 673 O O . HIS A 1 87 ? 3.323 6.424 7.177 1.00 98.31 87 HIS A O 1
ATOM 679 N N . SER A 1 88 ? 3.629 4.774 8.676 1.00 98.44 88 SER A N 1
ATOM 680 C CA . SER A 1 88 ? 4.619 4.048 7.875 1.00 98.44 88 SER A CA 1
ATOM 681 C C . SER A 1 88 ? 4.036 3.530 6.559 1.00 98.44 88 SER A C 1
ATOM 683 O O . SER A 1 88 ? 4.654 3.710 5.509 1.00 98.44 88 SER A O 1
ATOM 685 N N . LEU A 1 89 ? 2.830 2.958 6.594 1.00 98.56 89 LEU A N 1
ATOM 686 C CA . LEU A 1 89 ? 2.149 2.464 5.401 1.00 98.56 89 LEU A CA 1
ATOM 687 C C . LEU A 1 89 ? 1.842 3.591 4.414 1.00 98.56 89 LEU A C 1
ATOM 689 O O . LEU A 1 89 ? 2.102 3.436 3.222 1.00 98.56 89 LEU A O 1
ATOM 693 N N . THR A 1 90 ? 1.347 4.734 4.897 1.00 98.38 90 THR A N 1
ATOM 694 C CA . THR A 1 90 ? 1.111 5.913 4.056 1.00 98.38 90 THR A CA 1
ATOM 695 C C . THR A 1 90 ? 2.402 6.383 3.396 1.00 98.38 90 THR A C 1
ATOM 697 O O . THR A 1 90 ? 2.403 6.645 2.197 1.00 98.38 90 THR A O 1
ATOM 700 N N . GLY A 1 91 ? 3.513 6.440 4.138 1.00 97.88 91 GLY A N 1
ATOM 701 C CA . GLY A 1 91 ? 4.808 6.849 3.592 1.00 97.88 91 GLY A CA 1
ATOM 702 C C . GLY A 1 91 ? 5.270 5.960 2.435 1.00 97.88 91 GLY A C 1
ATOM 703 O O . GLY A 1 91 ? 5.587 6.460 1.358 1.00 97.88 91 GLY A O 1
ATOM 704 N N . VAL A 1 92 ? 5.256 4.638 2.623 1.00 97.56 92 VAL A N 1
ATOM 705 C CA . VAL A 1 92 ? 5.667 3.693 1.570 1.00 97.56 92 VAL A CA 1
ATOM 706 C C . VAL A 1 92 ? 4.699 3.713 0.386 1.00 97.56 92 VAL A C 1
ATOM 708 O O . VAL A 1 92 ? 5.144 3.712 -0.760 1.00 97.56 92 VAL A O 1
ATOM 711 N N . SER A 1 93 ? 3.393 3.790 0.649 1.00 97.94 93 SER A N 1
ATOM 712 C CA . SER A 1 93 ? 2.369 3.819 -0.402 1.00 97.94 93 SER A CA 1
ATOM 713 C C . SER A 1 93 ? 2.505 5.060 -1.283 1.00 97.94 93 SER A C 1
ATOM 715 O O . SER A 1 93 ? 2.501 4.944 -2.506 1.00 97.94 93 SER A O 1
ATOM 717 N N . LEU A 1 94 ? 2.707 6.240 -0.685 1.00 97.19 94 LEU A N 1
ATOM 718 C CA . LEU A 1 94 ? 2.914 7.482 -1.433 1.00 97.19 94 LEU A CA 1
ATOM 719 C C . LEU A 1 94 ? 4.208 7.464 -2.251 1.00 97.19 94 LEU A C 1
ATOM 721 O O . LEU A 1 94 ? 4.212 7.983 -3.360 1.00 97.19 94 LEU A O 1
ATOM 725 N N . ASN A 1 95 ? 5.279 6.831 -1.765 1.00 96.06 95 ASN A N 1
ATOM 726 C CA . ASN A 1 95 ? 6.542 6.757 -2.508 1.00 96.06 95 ASN A CA 1
ATOM 727 C C . ASN A 1 95 ? 6.411 6.021 -3.846 1.00 96.06 95 ASN A C 1
ATOM 729 O O . ASN A 1 95 ? 7.138 6.340 -4.784 1.00 96.06 95 ASN A O 1
ATOM 733 N N . ILE A 1 96 ? 5.508 5.043 -3.942 1.00 95.62 96 ILE A N 1
ATOM 734 C CA . ILE A 1 96 ? 5.285 4.273 -5.174 1.00 95.62 96 ILE A CA 1
ATOM 735 C C . ILE A 1 96 ? 3.986 4.655 -5.891 1.00 95.62 96 ILE A C 1
ATOM 737 O O . ILE 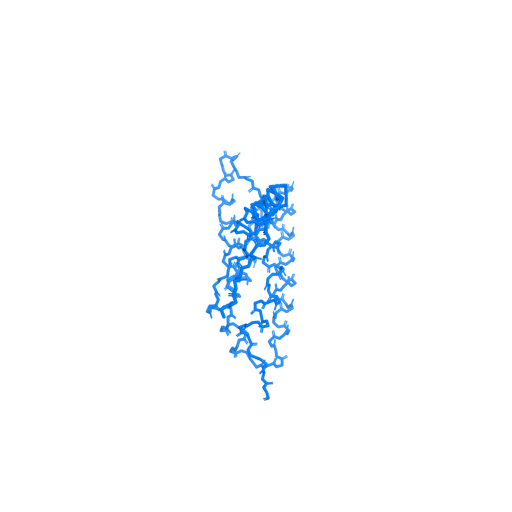A 1 96 ? 3.646 4.040 -6.891 1.00 95.62 96 ILE A O 1
ATOM 741 N N . GLY A 1 97 ? 3.240 5.638 -5.384 1.00 96.06 97 GLY A N 1
ATOM 742 C CA . GLY A 1 97 ? 1.960 6.045 -5.960 1.00 96.06 97 GLY A CA 1
ATOM 743 C C . GLY A 1 97 ? 0.794 5.088 -5.703 1.00 96.06 97 GLY A C 1
ATOM 744 O O . GLY A 1 97 ? -0.175 5.144 -6.441 1.00 96.06 97 GLY A O 1
ATOM 745 N N . ALA A 1 98 ? 0.827 4.236 -4.675 1.00 96.94 98 ALA A N 1
ATOM 746 C CA . ALA A 1 98 ? -0.290 3.360 -4.289 1.00 96.94 98 ALA A CA 1
ATOM 747 C C . ALA A 1 98 ? -1.414 4.140 -3.571 1.00 96.94 98 ALA A C 1
ATOM 749 O O . ALA A 1 98 ? -1.667 3.956 -2.376 1.00 96.94 98 ALA A O 1
ATOM 750 N N . THR A 1 99 ? -2.073 5.052 -4.287 1.00 95.81 99 THR A N 1
ATOM 751 C CA . THR A 1 99 ? -3.055 5.999 -3.734 1.00 95.81 99 THR A CA 1
ATOM 752 C C . THR A 1 99 ? -4.265 5.310 -3.112 1.00 95.81 99 THR A C 1
ATOM 754 O O . THR A 1 99 ? -4.748 5.764 -2.077 1.00 95.81 99 THR A O 1
ATOM 757 N N . GLY A 1 100 ? -4.697 4.165 -3.650 1.00 95.50 100 GLY A N 1
ATOM 758 C CA . GLY A 1 100 ? -5.849 3.429 -3.123 1.00 95.50 100 GLY A CA 1
ATOM 759 C C . GLY A 1 100 ? -5.695 2.990 -1.667 1.00 95.50 100 GLY A C 1
ATOM 760 O O . GLY A 1 100 ? -6.653 3.072 -0.905 1.00 95.50 100 GLY A O 1
ATOM 761 N N . ILE A 1 101 ? -4.489 2.581 -1.254 1.00 96.88 101 ILE A N 1
ATOM 762 C CA . ILE A 1 101 ? -4.218 2.222 0.148 1.00 96.88 101 ILE A CA 1
ATOM 763 C C . ILE A 1 101 ? -4.383 3.450 1.048 1.00 96.88 101 ILE A C 1
ATOM 765 O O . ILE A 1 101 ? -4.970 3.361 2.124 1.00 96.88 101 ILE A O 1
ATOM 769 N N . VAL A 1 102 ? -3.855 4.596 0.610 1.00 97.25 102 VAL A N 1
ATOM 770 C CA . VAL A 1 102 ? -3.880 5.844 1.381 1.00 97.25 102 VAL A CA 1
ATOM 771 C C . VAL A 1 102 ? -5.311 6.352 1.541 1.00 97.25 102 VAL A C 1
ATOM 773 O O . VAL A 1 102 ? -5.698 6.741 2.641 1.00 97.25 102 VAL A O 1
ATOM 776 N N . GLU A 1 103 ? -6.092 6.312 0.464 1.00 96.12 103 GLU A N 1
ATOM 777 C CA . GLU A 1 103 ? -7.491 6.739 0.442 1.00 96.12 103 GLU A CA 1
ATOM 778 C C . GLU A 1 103 ? -8.356 5.879 1.371 1.00 96.12 103 GLU A C 1
ATOM 780 O O . GLU A 1 103 ? -9.025 6.423 2.248 1.00 96.12 103 GLU A O 1
ATOM 785 N N . GLU A 1 104 ? -8.293 4.547 1.266 1.00 96.31 104 GLU A N 1
ATOM 786 C CA . GLU A 1 104 ? -9.092 3.671 2.137 1.00 96.31 104 GLU A CA 1
ATOM 787 C C . GLU A 1 104 ? -8.668 3.752 3.604 1.00 96.31 104 GLU A C 1
ATOM 789 O O . GLU A 1 104 ? -9.506 3.726 4.506 1.00 96.31 104 GLU A O 1
ATOM 794 N N . LEU A 1 105 ? -7.370 3.9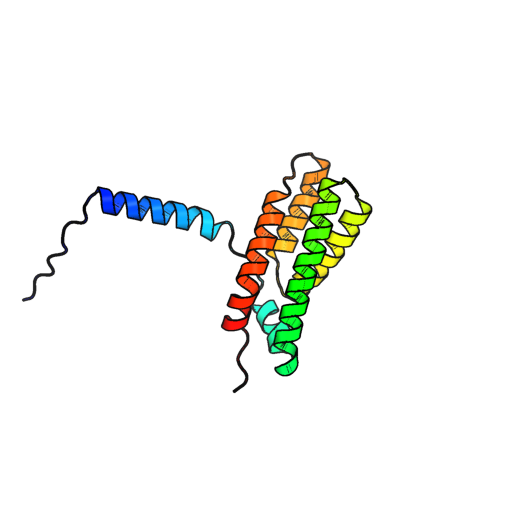08 3.872 1.00 96.31 105 LEU A N 1
ATOM 795 C CA . LEU A 1 105 ? -6.889 4.097 5.235 1.00 96.31 105 LEU A CA 1
ATOM 796 C C . LEU A 1 105 ? -7.358 5.435 5.827 1.00 96.31 105 LEU A C 1
ATOM 798 O O . LEU A 1 105 ? -7.657 5.505 7.020 1.00 96.31 105 LEU A O 1
ATOM 802 N N . ALA A 1 106 ? -7.427 6.496 5.020 1.00 95.12 106 ALA A N 1
ATOM 803 C CA . ALA A 1 106 ? -7.979 7.779 5.444 1.00 95.12 106 ALA A CA 1
ATOM 804 C C . ALA A 1 106 ? -9.481 7.667 5.745 1.00 95.12 106 ALA A C 1
ATOM 806 O O . ALA A 1 106 ? -9.905 8.059 6.832 1.00 95.12 106 ALA A O 1
ATOM 807 N N . LEU A 1 107 ? -10.255 7.041 4.852 1.00 94.12 107 LEU A N 1
ATOM 808 C CA . LEU A 1 107 ? -11.690 6.803 5.045 1.00 94.12 107 LEU A CA 1
ATOM 809 C C . LEU A 1 107 ? -11.970 5.998 6.318 1.00 94.12 107 LEU A C 1
ATOM 811 O O . LEU A 1 107 ? -12.826 6.378 7.120 1.00 94.12 107 LEU A O 1
ATOM 815 N N . TYR A 1 108 ? -11.199 4.933 6.558 1.00 94.56 108 TYR A N 1
ATOM 816 C CA . TYR A 1 108 ? -11.299 4.157 7.791 1.00 94.56 108 TYR A CA 1
ATOM 817 C C . TYR A 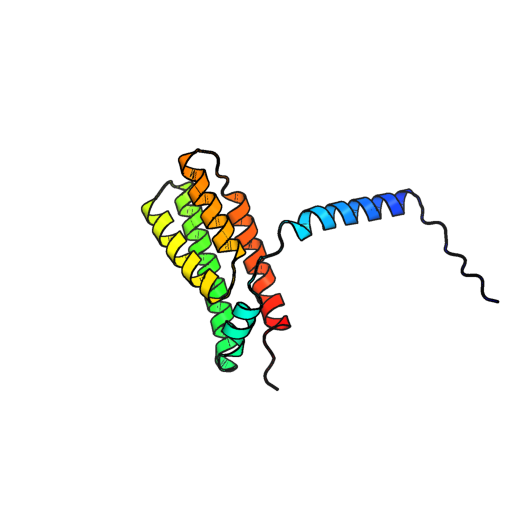1 108 ? -11.067 5.033 9.035 1.00 94.56 108 TYR A C 1
ATOM 819 O O . TYR A 1 108 ? -11.845 4.991 9.990 1.00 94.56 108 TYR A O 1
ATOM 827 N N . ARG A 1 109 ? -10.027 5.880 9.024 1.00 92.69 109 ARG A N 1
ATOM 828 C CA . ARG A 1 109 ? -9.708 6.787 10.143 1.00 92.69 109 ARG A CA 1
ATOM 829 C C . ARG A 1 109 ? -10.798 7.820 10.404 1.00 92.69 109 ARG A C 1
ATOM 831 O O . ARG A 1 109 ? -11.042 8.146 11.562 1.00 92.69 109 ARG A O 1
ATOM 838 N N . GLU A 1 110 ? -11.420 8.338 9.354 1.00 91.62 110 GLU A N 1
ATOM 839 C CA . GLU A 1 110 ? -12.486 9.338 9.448 1.00 91.62 110 GLU A CA 1
ATOM 840 C C . GLU A 1 110 ? -13.804 8.744 9.959 1.00 91.62 110 GLU A C 1
ATOM 842 O O . GLU A 1 110 ? -14.517 9.403 10.717 1.00 91.62 110 GLU A O 1
ATOM 847 N N . GLY A 1 111 ? -14.117 7.498 9.585 1.00 88.44 111 GLY A N 1
ATOM 848 C CA . GLY A 1 111 ? -15.332 6.804 10.023 1.00 88.44 111 GLY A CA 1
ATOM 849 C C . GLY A 1 111 ? -15.235 6.179 11.419 1.00 88.44 111 GLY A C 1
ATOM 850 O O . GLY A 1 111 ? -16.253 6.012 12.090 1.00 88.44 111 GLY A O 1
ATOM 851 N N . ARG A 1 112 ? -14.023 5.861 11.897 1.00 83.69 112 ARG A N 1
ATOM 852 C CA . ARG A 1 112 ? -13.805 5.166 13.180 1.00 83.69 112 ARG A CA 1
ATOM 853 C C . ARG A 1 112 ? -14.438 5.865 14.396 1.00 83.69 112 ARG A C 1
ATOM 855 O O . ARG A 1 112 ? -15.063 5.167 15.189 1.00 83.69 112 ARG A O 1
ATOM 862 N N . PRO A 1 113 ? -14.376 7.204 14.560 1.00 82.12 113 PRO A N 1
ATOM 863 C CA . PRO A 1 113 ? -15.026 7.888 15.682 1.00 82.12 113 PRO A CA 1
ATOM 864 C C . PRO A 1 113 ? -16.558 7.763 15.714 1.00 82.12 113 PRO A C 1
ATOM 866 O O . PRO A 1 113 ? -17.162 8.126 16.720 1.00 82.12 113 PRO A O 1
ATOM 869 N N . ARG A 1 114 ? -17.187 7.309 14.621 1.00 80.31 114 ARG A N 1
ATOM 870 C CA . ARG A 1 114 ? -18.645 7.172 14.480 1.00 80.31 114 ARG A CA 1
ATOM 871 C C . ARG A 1 114 ? -19.138 5.727 14.593 1.00 80.31 114 ARG A C 1
ATOM 873 O O . ARG A 1 114 ? -20.336 5.518 14.485 1.00 80.31 114 ARG A O 1
ATOM 880 N N . ASP A 1 115 ? -18.240 4.759 14.801 1.00 76.75 115 ASP A N 1
ATOM 881 C CA . ASP A 1 115 ? -18.543 3.313 14.770 1.00 76.75 115 ASP A CA 1
ATOM 882 C C . ASP A 1 115 ? -19.140 2.834 13.425 1.00 76.75 115 ASP A C 1
ATOM 884 O O . ASP A 1 115 ? -19.851 1.839 13.334 1.00 76.75 115 ASP A O 1
ATOM 888 N N . GLU A 1 116 ? -18.845 3.566 12.346 1.00 76.56 116 GLU A N 1
ATOM 889 C CA . GLU A 1 116 ? -19.359 3.310 10.991 1.00 76.56 116 GLU A CA 1
ATOM 890 C C . GLU A 1 116 ? -18.288 2.706 10.061 1.00 76.56 116 GLU A C 1
ATOM 892 O O . GLU A 1 116 ? -18.573 2.353 8.916 1.00 76.56 116 GLU A O 1
ATOM 897 N N . ALA A 1 117 ? -17.036 2.607 10.521 1.00 83.44 117 ALA A N 1
ATOM 898 C CA . ALA A 1 117 ? -15.908 2.212 9.682 1.00 83.44 117 ALA A CA 1
ATOM 899 C C . ALA A 1 117 ? -15.696 0.694 9.649 1.00 83.44 117 ALA A C 1
ATOM 901 O O . ALA A 1 117 ? -15.267 0.093 10.634 1.00 83.44 117 ALA A O 1
ATOM 902 N N . SER A 1 118 ? -15.881 0.091 8.472 1.00 90.19 118 SER A N 1
ATOM 903 C CA . SER A 1 118 ? -15.323 -1.232 8.176 1.00 90.19 118 SER A CA 1
ATOM 904 C C . SER A 1 118 ? -13.870 -1.108 7.714 1.00 90.19 118 SER A C 1
ATOM 906 O O . SER A 1 118 ? -13.531 -0.215 6.938 1.00 90.19 118 SER A O 1
ATOM 908 N N . ILE A 1 119 ? -13.014 -2.026 8.172 1.00 93.06 119 ILE A N 1
ATOM 909 C CA . ILE A 1 119 ? -11.621 -2.154 7.717 1.00 93.06 119 ILE A CA 1
ATOM 910 C C . ILE A 1 119 ? -11.499 -2.980 6.422 1.00 93.06 119 ILE A C 1
ATOM 912 O O . ILE A 1 119 ? -10.431 -3.021 5.811 1.00 93.06 119 ILE A O 1
ATOM 916 N N . ASP A 1 120 ? -12.574 -3.638 5.981 1.00 93.00 120 ASP A N 1
ATOM 917 C CA . ASP A 1 120 ? -12.547 -4.519 4.808 1.00 93.00 120 ASP A CA 1
ATOM 918 C C . ASP A 1 120 ? -12.163 -3.794 3.505 1.00 93.00 120 ASP A C 1
ATOM 920 O O . ASP A 1 120 ? -11.297 -4.317 2.803 1.00 93.00 120 ASP A O 1
ATOM 924 N N . PRO A 1 121 ? -12.662 -2.575 3.199 1.00 93.56 121 PRO A N 1
ATOM 925 C CA . PRO A 1 121 ? -12.228 -1.835 2.009 1.00 93.56 121 PRO A CA 1
ATOM 926 C C . PRO A 1 121 ? -10.716 -1.573 1.979 1.00 93.56 121 PRO A C 1
ATOM 928 O O . PRO A 1 121 ? -10.067 -1.721 0.944 1.00 93.56 121 PRO A O 1
ATOM 931 N N . PHE A 1 122 ? -10.119 -1.264 3.134 1.00 94.81 122 PHE A N 1
ATOM 932 C CA . PHE A 1 122 ? -8.669 -1.122 3.259 1.00 94.81 122 PHE A CA 1
ATOM 933 C C . PHE A 1 122 ? -7.945 -2.451 3.001 1.00 94.81 122 PHE A C 1
ATOM 935 O O . PHE A 1 122 ? -6.945 -2.481 2.281 1.00 94.81 122 PHE A O 1
ATOM 942 N N . ARG A 1 123 ? -8.455 -3.563 3.545 1.00 94.75 123 ARG A N 1
ATOM 943 C CA . ARG A 1 123 ? -7.893 -4.903 3.311 1.00 94.75 123 ARG A CA 1
ATOM 944 C C . ARG A 1 123 ? -7.941 -5.276 1.825 1.00 94.75 123 ARG A C 1
ATOM 946 O O . ARG A 1 123 ? -6.953 -5.788 1.300 1.00 94.75 123 ARG A O 1
ATOM 953 N N . GLU A 1 124 ? -9.051 -4.989 1.152 1.00 94.56 124 GLU A N 1
ATOM 954 C CA . GLU A 1 124 ? -9.225 -5.211 -0.286 1.00 94.56 124 GLU A CA 1
ATOM 955 C C . GLU A 1 124 ? -8.261 -4.350 -1.112 1.00 94.56 124 GLU A C 1
ATOM 957 O O . GLU A 1 124 ? -7.588 -4.872 -2.002 1.00 94.56 124 GLU A O 1
ATOM 962 N N . ALA A 1 125 ? -8.095 -3.069 -0.768 1.00 94.88 125 ALA A N 1
ATOM 963 C CA . ALA A 1 125 ? -7.152 -2.179 -1.443 1.00 94.88 125 ALA A CA 1
ATOM 964 C C . ALA A 1 125 ? -5.690 -2.634 -1.301 1.00 94.88 125 ALA A C 1
ATOM 966 O O . ALA A 1 125 ? -4.926 -2.558 -2.266 1.00 94.88 125 ALA A O 1
ATOM 967 N N . VAL A 1 126 ? -5.290 -3.137 -0.128 1.00 95.94 126 VAL A N 1
ATOM 968 C CA . VAL A 1 126 ? -3.950 -3.712 0.081 1.00 95.94 126 VAL A CA 1
ATOM 969 C C . VAL A 1 126 ? -3.753 -4.960 -0.778 1.00 95.94 126 VAL A C 1
ATOM 971 O O . VAL A 1 126 ? -2.717 -5.092 -1.428 1.00 95.94 126 VAL A O 1
ATOM 974 N N . ALA A 1 127 ? -4.736 -5.863 -0.806 1.00 94.25 127 ALA A N 1
ATOM 975 C CA . ALA A 1 127 ? -4.660 -7.081 -1.607 1.00 94.25 127 ALA A CA 1
ATOM 976 C C . ALA A 1 127 ? -4.561 -6.766 -3.107 1.00 94.25 127 ALA A C 1
ATOM 978 O O . ALA A 1 127 ? -3.673 -7.286 -3.780 1.00 94.25 127 ALA A O 1
ATOM 979 N N . ALA A 1 128 ? -5.413 -5.867 -3.606 1.00 92.50 128 ALA A N 1
ATOM 980 C CA . ALA A 1 128 ? -5.374 -5.411 -4.991 1.00 92.50 128 ALA A CA 1
ATOM 981 C C . ALA A 1 128 ? -4.015 -4.781 -5.330 1.00 92.50 128 ALA A C 1
ATOM 983 O O . ALA A 1 128 ? -3.401 -5.139 -6.329 1.00 92.50 128 ALA A O 1
ATOM 984 N N . CYS A 1 129 ? -3.501 -3.897 -4.467 1.00 94.69 129 CYS A N 1
ATOM 985 C CA . CYS A 1 129 ? -2.188 -3.276 -4.638 1.00 94.69 129 CYS A CA 1
ATOM 986 C C . CYS A 1 129 ? -1.072 -4.320 -4.779 1.00 94.69 129 CYS A C 1
ATOM 988 O O . CYS A 1 129 ? -0.302 -4.270 -5.732 1.00 94.69 129 CYS A O 1
ATOM 990 N N . LEU A 1 130 ? -1.000 -5.297 -3.872 1.00 94.62 130 LEU A N 1
ATOM 991 C CA . LEU A 1 130 ? 0.056 -6.312 -3.899 1.00 94.62 130 LEU A CA 1
ATOM 992 C C . LEU A 1 130 ? -0.001 -7.224 -5.133 1.00 94.62 130 LEU A C 1
ATOM 994 O O . LEU A 1 130 ? 1.054 -7.697 -5.557 1.00 94.62 130 LEU A O 1
ATOM 998 N N . LEU A 1 131 ? -1.192 -7.460 -5.690 1.00 91.69 131 LEU A N 1
ATOM 999 C CA . LEU A 1 131 ? -1.370 -8.217 -6.933 1.00 91.69 131 LEU A CA 1
ATOM 1000 C C . LEU A 1 131 ? -0.915 -7.417 -8.161 1.00 91.69 131 LEU A C 1
ATOM 1002 O O . LEU A 1 131 ? -0.265 -7.974 -9.035 1.00 91.69 131 LEU A O 1
ATOM 1006 N N . GLU A 1 132 ? -1.201 -6.116 -8.197 1.00 92.62 132 GLU A N 1
ATOM 1007 C CA . GLU A 1 132 ? -0.968 -5.264 -9.372 1.00 92.62 132 GLU A CA 1
ATOM 1008 C C . GLU A 1 132 ? 0.456 -4.686 -9.457 1.00 92.62 132 GLU A C 1
ATOM 1010 O O . GLU A 1 132 ? 0.873 -4.265 -10.532 1.00 92.62 132 GLU A O 1
ATOM 1015 N N . ILE A 1 133 ? 1.236 -4.649 -8.364 1.00 93.94 133 ILE A N 1
ATOM 1016 C CA . ILE A 1 133 ? 2.584 -4.037 -8.384 1.00 93.94 133 ILE A CA 1
ATOM 1017 C C . ILE A 1 133 ? 3.494 -4.667 -9.444 1.00 93.94 133 ILE A C 1
ATOM 1019 O O . ILE A 1 133 ? 4.229 -3.934 -10.103 1.00 93.94 133 ILE A O 1
ATOM 1023 N N . ASP A 1 134 ? 3.499 -5.995 -9.579 1.00 92.75 134 ASP A N 1
ATOM 1024 C CA . ASP A 1 134 ? 4.394 -6.664 -10.530 1.00 92.75 134 ASP A CA 1
ATOM 1025 C C . ASP A 1 134 ? 3.945 -6.406 -11.976 1.00 92.75 134 ASP A C 1
ATOM 1027 O O . ASP A 1 134 ? 4.768 -6.008 -12.799 1.00 92.75 134 ASP A O 1
ATOM 1031 N N . ASP A 1 135 ? 2.643 -6.520 -12.249 1.00 90.44 135 ASP A N 1
ATOM 1032 C CA . ASP A 1 135 ? 2.059 -6.275 -13.572 1.00 90.44 135 ASP A CA 1
ATOM 1033 C C . ASP A 1 135 ? 2.272 -4.819 -14.016 1.00 90.44 135 ASP A C 1
ATOM 1035 O O . ASP A 1 135 ? 2.683 -4.547 -15.148 1.00 90.44 135 ASP A O 1
ATOM 1039 N N . LEU A 1 136 ? 2.063 -3.862 -13.106 1.00 91.69 136 LEU A N 1
ATOM 1040 C CA . LEU A 1 136 ? 2.280 -2.442 -13.368 1.00 91.69 136 LEU A CA 1
ATOM 1041 C C . LEU A 1 136 ? 3.766 -2.119 -13.557 1.00 91.69 136 LEU A C 1
ATOM 1043 O O . LEU A 1 136 ? 4.122 -1.294 -14.403 1.00 91.69 136 LEU A O 1
ATOM 1047 N N . TYR A 1 137 ? 4.640 -2.775 -12.792 1.00 93.69 137 TYR A N 1
ATOM 1048 C CA . TYR A 1 137 ? 6.085 -2.658 -12.949 1.00 93.69 137 TYR A CA 1
ATOM 1049 C C . TYR A 1 137 ? 6.531 -3.142 -14.328 1.00 93.69 137 TYR A C 1
ATOM 1051 O O . TYR A 1 137 ? 7.206 -2.392 -15.029 1.00 93.69 137 TYR A O 1
ATOM 1059 N N . ASP A 1 138 ? 6.102 -4.325 -14.758 1.00 90.44 138 ASP A N 1
ATOM 1060 C CA . ASP A 1 138 ? 6.462 -4.865 -16.071 1.00 90.44 138 ASP A CA 1
ATOM 1061 C C . ASP A 1 138 ? 5.882 -4.038 -17.229 1.00 90.44 138 ASP A C 1
ATOM 1063 O O . ASP A 1 138 ? 6.507 -3.919 -18.285 1.00 90.44 138 ASP A O 1
ATOM 1067 N N . ALA A 1 139 ? 4.709 -3.430 -17.034 1.00 89.81 139 ALA A N 1
ATOM 1068 C CA . ALA A 1 139 ? 4.059 -2.606 -18.048 1.00 89.81 139 ALA A CA 1
ATOM 1069 C C . ALA A 1 139 ? 4.680 -1.207 -18.199 1.00 89.81 139 ALA A C 1
ATOM 1071 O O . ALA A 1 139 ? 4.739 -0.680 -19.313 1.00 89.81 139 ALA A O 1
ATOM 1072 N N . LEU A 1 140 ? 5.096 -0.573 -17.097 1.00 89.19 140 LEU A N 1
ATOM 1073 C CA . LEU A 1 140 ? 5.493 0.841 -17.088 1.00 89.19 140 LEU A CA 1
ATOM 1074 C C . LEU A 1 140 ? 6.994 1.074 -16.929 1.00 89.19 140 LEU A C 1
ATOM 1076 O O . LEU A 1 140 ? 7.475 2.155 -17.280 1.00 89.19 140 LEU A O 1
ATOM 1080 N N . VAL A 1 141 ? 7.736 0.109 -16.389 1.00 89.44 141 VAL A N 1
ATOM 1081 C CA . VAL A 1 141 ? 9.169 0.254 -16.130 1.00 89.44 141 VAL A CA 1
ATOM 1082 C C . VAL A 1 141 ? 9.934 -0.424 -17.262 1.00 89.44 141 VAL A C 1
ATOM 1084 O O . VAL A 1 141 ? 9.910 -1.648 -17.370 1.00 89.44 141 VAL A O 1
ATOM 1087 N N . PRO A 1 142 ? 10.620 0.340 -18.130 1.00 79.06 142 PRO A N 1
ATOM 1088 C CA . PRO A 1 142 ? 11.308 -0.246 -19.266 1.00 79.06 142 PRO A CA 1
ATOM 1089 C C . PRO A 1 142 ? 12.400 -1.215 -18.806 1.00 79.06 142 PRO A C 1
ATOM 1091 O O . PRO A 1 142 ? 13.178 -0.925 -17.889 1.00 79.06 142 PRO A O 1
ATOM 1094 N N . TYR A 1 143 ? 12.472 -2.357 -19.490 1.00 67.94 143 TYR A N 1
ATOM 1095 C CA . TYR A 1 143 ? 13.665 -3.189 -19.496 1.00 67.94 143 TYR A CA 1
ATOM 1096 C C . TYR A 1 143 ? 14.765 -2.397 -20.205 1.00 67.94 143 TYR A C 1
ATOM 1098 O O . TYR A 1 143 ? 14.607 -2.037 -21.373 1.00 67.94 143 TYR A O 1
ATOM 1106 N N . ASP A 1 144 ? 15.854 -2.089 -19.500 1.00 63.31 144 ASP A N 1
ATOM 1107 C CA . ASP A 1 144 ? 17.040 -1.536 -20.154 1.00 63.31 144 ASP A CA 1
ATOM 1108 C C . ASP A 1 144 ? 17.548 -2.612 -21.141 1.00 63.31 144 ASP A C 1
ATOM 1110 O O . ASP A 1 144 ? 17.851 -3.733 -20.723 1.00 63.31 144 ASP A O 1
ATOM 1114 N N . GLN A 1 145 ? 17.544 -2.295 -22.444 1.00 47.50 145 GLN A N 1
ATOM 1115 C CA . GLN A 1 145 ? 18.222 -3.085 -23.483 1.00 47.50 145 GLN A CA 1
ATOM 1116 C C . GLN A 1 145 ? 19.737 -2.925 -23.383 1.00 47.50 145 GLN A C 1
ATOM 1118 O O . GLN A 1 145 ? 20.189 -1.787 -23.115 1.00 47.50 145 GLN A O 1
#

Secondary structure (DSSP, 8-state):
-----PPPPPHHHHHHHHHHHHHHHHHHTTS-----HHHHHHHHHTS-HHHHHHHHHHHHHHHHHHHHHHHHHHHHT-HHHHHHHHHHHHHHHHHHT-HHHHHHHHHHHHHGGGT---SHHHHHHHHHHHHHHHHHHHHHSPPP-